Protein AF-A0A4P5VFP7-F1 (afdb_monomer_lite)

Radius of gyration: 15.44 Å; chains: 1; bounding box: 36×26×41 Å

pLDDT: mean 86.51, std 10.67, range [44.66, 95.19]

Sequence (108 aa):
MYLAMTQQDYQEVINEAPRIVAKRLGLSADQDKAHLLDEISSKDQLAAGLLTKFIDTYTEWWETSCAATQGDANSEEIANTIQLLIDKRGQMRTALLSYLNSQYPTRI

Foldseek 3Di:
DLLADDPVNLVCCLLVLLLVLCVLLVHDSPDGPVVSLVVSCVSPVVLSVLSVQLNVLSVVLNVLSVVCVVPDDDNVVSVVVSVVSVVSNVVSVVVSVVVSCVPRPPDD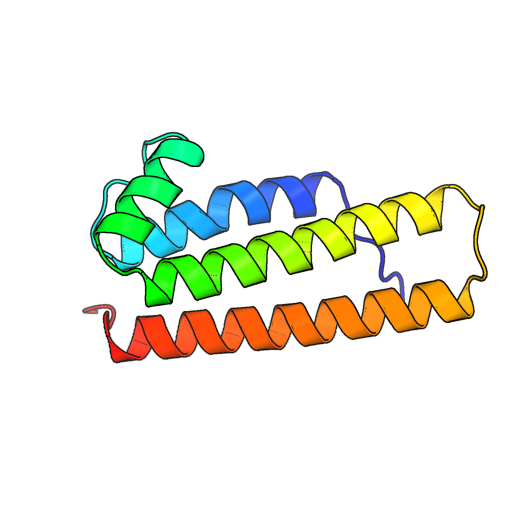

Structure (mmCIF, N/CA/C/O backbone):
data_AF-A0A4P5VFP7-F1
#
_entry.id   AF-A0A4P5VFP7-F1
#
loop_
_atom_site.group_PDB
_atom_site.id
_atom_site.type_symbol
_atom_site.label_atom_id
_atom_site.label_alt_id
_atom_site.label_comp_id
_atom_site.label_asym_id
_atom_site.label_entity_id
_atom_site.label_seq_id
_atom_site.pdbx_PDB_ins_code
_atom_site.Cartn_x
_atom_site.Cartn_y
_atom_site.Cartn_z
_atom_site.occupancy
_atom_site.B_iso_or_equiv
_atom_site.auth_seq_id
_atom_site.auth_comp_id
_atom_site.auth_asym_id
_atom_site.auth_atom_id
_atom_site.pdbx_PDB_model_num
ATOM 1 N N . MET A 1 1 ? 7.200 -14.259 -18.724 1.00 46.19 1 MET A N 1
ATOM 2 C CA . MET A 1 1 ? 6.384 -13.748 -17.603 1.00 46.19 1 MET A CA 1
ATOM 3 C C . MET A 1 1 ? 6.316 -12.240 -17.770 1.00 46.19 1 MET A C 1
ATOM 5 O O . MET A 1 1 ? 7.369 -11.625 -17.823 1.00 46.19 1 MET A O 1
ATOM 9 N N . TYR A 1 2 ? 5.133 -11.665 -17.995 1.00 53.56 2 TYR A N 1
ATOM 10 C CA . TYR A 1 2 ? 4.980 -10.210 -18.106 1.00 53.56 2 TYR A CA 1
ATOM 11 C C . TYR A 1 2 ? 4.876 -9.656 -16.683 1.00 53.56 2 TYR A C 1
ATOM 13 O O . TYR A 1 2 ? 3.931 -9.983 -15.972 1.00 53.56 2 TYR A O 1
ATOM 21 N N . LEU A 1 3 ? 5.903 -8.930 -16.240 1.00 64.75 3 LEU A N 1
ATOM 22 C CA . LEU A 1 3 ? 6.022 -8.416 -14.868 1.00 64.75 3 LEU A CA 1
ATOM 23 C C . LEU A 1 3 ? 5.498 -6.976 -14.722 1.00 64.75 3 LEU A C 1
ATOM 25 O O . LEU A 1 3 ? 5.547 -6.410 -13.630 1.00 64.75 3 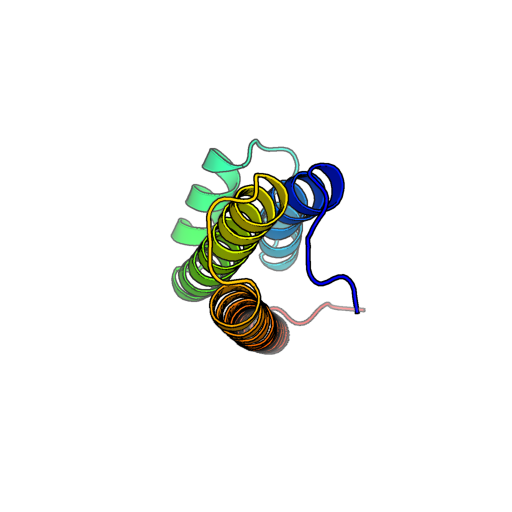LEU A O 1
ATOM 29 N N . ALA A 1 4 ? 5.032 -6.382 -15.822 1.00 68.62 4 ALA A N 1
ATOM 30 C CA . ALA A 1 4 ? 4.537 -5.019 -15.844 1.00 68.62 4 ALA A CA 1
ATOM 31 C C . ALA A 1 4 ? 3.071 -4.968 -15.401 1.00 68.62 4 ALA A C 1
ATOM 33 O O . ALA A 1 4 ? 2.227 -5.752 -15.840 1.00 68.62 4 ALA A O 1
ATOM 34 N N . MET A 1 5 ? 2.808 -4.033 -14.498 1.00 82.06 5 MET A N 1
ATOM 35 C CA . MET A 1 5 ? 1.483 -3.717 -13.986 1.00 82.06 5 MET A CA 1
ATOM 36 C C . MET A 1 5 ? 0.705 -2.860 -14.993 1.00 82.06 5 MET A C 1
ATOM 38 O O . MET A 1 5 ? 1.314 -2.121 -15.764 1.00 82.06 5 MET A O 1
ATOM 42 N N . THR A 1 6 ? -0.629 -2.928 -14.989 1.00 85.50 6 THR A N 1
ATOM 43 C CA . THR A 1 6 ? -1.464 -1.989 -15.756 1.00 85.50 6 THR A CA 1
ATOM 44 C C . THR A 1 6 ? -1.832 -0.758 -14.924 1.00 85.50 6 THR A C 1
ATOM 46 O O . THR A 1 6 ? -1.850 -0.796 -13.694 1.00 85.50 6 THR A O 1
ATOM 49 N N . GLN A 1 7 ? -2.186 0.350 -15.583 1.00 87.69 7 GLN A N 1
ATOM 50 C CA . GLN A 1 7 ? -2.650 1.556 -14.883 1.00 87.69 7 GLN A CA 1
ATOM 51 C C . GLN A 1 7 ? -3.894 1.279 -14.026 1.00 87.69 7 GLN A C 1
ATOM 53 O O . GLN A 1 7 ? -4.054 1.868 -12.958 1.00 87.69 7 GLN A O 1
ATOM 58 N N . GLN A 1 8 ? -4.766 0.380 -14.486 1.00 88.62 8 GLN A N 1
ATOM 59 C CA . GLN A 1 8 ? -5.959 -0.019 -13.749 1.00 88.62 8 GLN A CA 1
ATOM 60 C C . GLN A 1 8 ? -5.588 -0.753 -12.454 1.00 88.62 8 GLN A C 1
ATOM 62 O O . GLN A 1 8 ? -6.057 -0.352 -11.392 1.00 88.62 8 GLN A O 1
ATOM 67 N N . ASP A 1 9 ? -4.689 -1.742 -12.523 1.00 87.38 9 ASP A N 1
ATOM 68 C CA . ASP A 1 9 ? -4.200 -2.472 -11.341 1.00 87.38 9 ASP A CA 1
ATOM 69 C C . ASP A 1 9 ? -3.535 -1.532 -10.326 1.00 87.38 9 ASP A C 1
ATOM 71 O O . ASP A 1 9 ? -3.659 -1.712 -9.111 1.00 87.38 9 ASP A O 1
ATOM 75 N N . TYR A 1 10 ? -2.821 -0.516 -10.826 1.00 91.25 10 TYR A N 1
ATOM 76 C CA . TYR A 1 10 ? -2.220 0.513 -9.987 1.00 91.25 10 TYR A CA 1
ATOM 77 C C . TYR A 1 10 ? -3.280 1.299 -9.211 1.00 91.25 10 TYR A C 1
ATOM 79 O O . TYR A 1 10 ? -3.239 1.381 -7.981 1.00 91.25 10 TYR A O 1
ATOM 87 N N . GLN A 1 11 ? -4.248 1.857 -9.937 1.00 91.44 11 GLN A N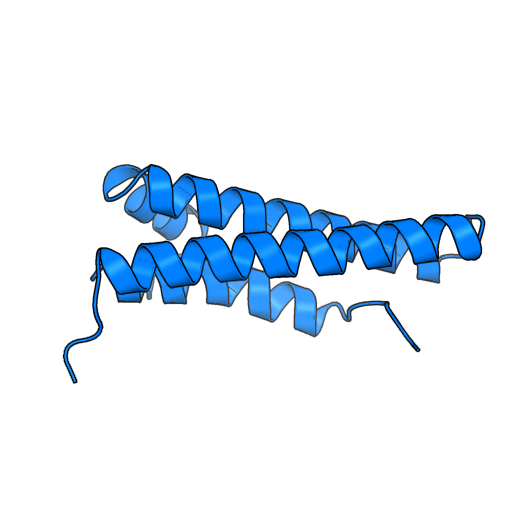 1
ATOM 88 C CA . GLN A 1 11 ? -5.291 2.702 -9.362 1.00 91.44 11 GLN A CA 1
ATOM 89 C C . GLN A 1 11 ? -6.200 1.935 -8.403 1.00 91.44 11 GLN A C 1
ATOM 91 O O . GLN A 1 11 ? -6.577 2.475 -7.365 1.00 91.44 11 GLN A O 1
ATOM 96 N N . GLU A 1 12 ? -6.534 0.685 -8.715 1.00 91.56 12 GLU A N 1
ATOM 97 C CA . GLU A 1 12 ? -7.369 -0.143 -7.850 1.00 91.56 12 GLU A CA 1
ATOM 98 C C . GLU A 1 12 ? -6.705 -0.336 -6.483 1.00 91.56 12 GLU A C 1
ATOM 100 O O . GLU A 1 12 ? -7.269 0.045 -5.459 1.00 91.56 12 GLU A O 1
ATOM 105 N N . VAL A 1 13 ? -5.456 -0.808 -6.453 1.00 91.12 13 VAL A N 1
ATOM 106 C CA . VAL A 1 13 ? -4.760 -1.100 -5.192 1.00 91.12 13 VAL A CA 1
ATOM 107 C C . VAL A 1 13 ? -4.472 0.158 -4.373 1.00 91.12 13 VAL A C 1
ATOM 109 O O . VAL A 1 13 ? -4.632 0.136 -3.151 1.00 91.12 13 VAL A O 1
ATOM 112 N N . ILE A 1 14 ? -4.082 1.265 -5.010 1.00 92.62 14 ILE A N 1
ATOM 113 C CA . ILE A 1 14 ? -3.771 2.518 -4.302 1.00 92.62 14 ILE A CA 1
ATOM 114 C C . ILE A 1 14 ? -5.008 3.131 -3.634 1.00 92.62 14 ILE A C 1
ATOM 116 O O . ILE A 1 14 ? -4.878 3.775 -2.589 1.00 92.62 14 ILE A O 1
ATOM 120 N N . ASN A 1 15 ? -6.195 2.926 -4.207 1.00 90.62 15 ASN A N 1
ATOM 121 C CA . ASN A 1 15 ? -7.449 3.435 -3.655 1.00 90.62 15 ASN A CA 1
ATOM 122 C C . ASN A 1 15 ? -8.101 2.448 -2.672 1.00 90.62 15 ASN A C 1
ATOM 124 O O . ASN A 1 15 ? -8.665 2.867 -1.661 1.00 90.62 15 ASN A O 1
ATOM 128 N N . GLU A 1 16 ? -8.005 1.143 -2.929 1.00 92.06 16 GLU A N 1
ATOM 129 C CA . GLU A 1 16 ? -8.601 0.099 -2.089 1.00 92.06 16 GLU A CA 1
ATOM 130 C C . GLU A 1 16 ? -7.815 -0.144 -0.797 1.00 92.06 16 GLU A C 1
ATOM 132 O O . GLU A 1 16 ? -8.419 -0.316 0.263 1.00 92.06 16 GLU A O 1
ATOM 137 N N . ALA A 1 17 ? -6.476 -0.143 -0.839 1.00 92.88 17 ALA A N 1
ATOM 138 C CA . ALA A 1 17 ? -5.668 -0.517 0.323 1.00 92.88 17 ALA A CA 1
ATOM 139 C C . ALA A 1 17 ? -5.937 0.366 1.562 1.00 92.88 17 ALA A C 1
ATOM 141 O O . ALA A 1 17 ? -6.214 -0.202 2.624 1.00 92.88 17 ALA A O 1
ATOM 142 N N . PRO A 1 18 ? -5.968 1.713 1.470 1.00 94.19 18 PRO A N 1
ATOM 143 C CA . PRO A 1 18 ? -6.342 2.560 2.603 1.00 94.19 18 PRO A CA 1
ATOM 144 C C . PRO A 1 18 ? -7.756 2.281 3.111 1.00 94.19 18 PRO A C 1
ATOM 146 O O . PRO A 1 18 ? -7.969 2.218 4.316 1.00 94.19 18 PRO A O 1
ATOM 149 N N . ARG A 1 19 ? -8.721 2.034 2.216 1.00 93.94 19 ARG A N 1
ATOM 150 C CA . ARG A 1 19 ? -10.113 1.734 2.592 1.00 93.94 19 ARG A CA 1
ATOM 151 C C . ARG A 1 19 ? -10.226 0.425 3.363 1.00 93.94 19 ARG A C 1
ATOM 153 O O . ARG A 1 19 ? -10.948 0.357 4.354 1.00 93.94 19 ARG A O 1
ATOM 160 N N . ILE A 1 20 ? -9.513 -0.613 2.930 1.00 92.19 20 ILE A N 1
ATOM 161 C CA . ILE A 1 20 ? -9.488 -1.912 3.613 1.00 92.19 20 ILE A CA 1
ATOM 162 C C . ILE A 1 20 ? -8.890 -1.759 5.012 1.00 92.19 20 ILE A C 1
ATOM 164 O O . ILE A 1 20 ? -9.462 -2.269 5.977 1.00 92.19 20 ILE A O 1
ATOM 168 N N . VAL A 1 21 ? -7.770 -1.039 5.134 1.00 93.06 21 VAL A N 1
ATOM 169 C CA . VAL A 1 21 ? -7.133 -0.773 6.430 1.00 93.06 21 VAL A CA 1
ATOM 170 C C . VAL A 1 21 ? -8.065 0.049 7.323 1.00 93.06 21 VAL A C 1
ATOM 172 O O . VAL A 1 21 ? -8.339 -0.375 8.441 1.00 93.06 21 VAL A O 1
ATOM 175 N N . ALA A 1 22 ? -8.652 1.137 6.822 1.00 93.06 22 ALA A N 1
ATOM 176 C CA . ALA A 1 22 ? -9.616 1.955 7.558 1.00 93.06 22 ALA A CA 1
ATOM 177 C C . ALA A 1 22 ? -10.793 1.124 8.095 1.00 93.06 22 ALA A C 1
ATOM 179 O O . ALA A 1 22 ? -11.067 1.153 9.296 1.00 93.06 22 ALA A O 1
ATOM 180 N N . LYS A 1 23 ? -11.422 0.289 7.252 1.00 91.75 23 LYS A N 1
ATOM 181 C CA . LYS A 1 23 ? -12.489 -0.634 7.687 1.00 91.75 23 LYS A CA 1
ATOM 182 C C . LYS A 1 23 ? -12.013 -1.576 8.786 1.00 91.75 23 LYS A C 1
ATOM 184 O O . LYS A 1 23 ? -12.742 -1.812 9.745 1.00 91.75 23 LYS A O 1
ATOM 189 N N . ARG A 1 24 ? -10.793 -2.108 8.665 1.00 89.88 24 ARG A N 1
ATOM 190 C CA . ARG A 1 24 ? -10.199 -3.008 9.665 1.00 89.88 24 ARG A CA 1
ATOM 191 C C . ARG A 1 24 ? -10.016 -2.325 11.015 1.00 89.88 24 ARG A C 1
ATOM 193 O O . ARG A 1 24 ? -10.252 -2.936 12.049 1.00 89.88 24 ARG A O 1
ATOM 200 N N . LEU A 1 25 ? -9.632 -1.056 10.984 1.00 91.06 25 LEU A N 1
ATOM 201 C CA . LEU A 1 25 ? -9.502 -0.219 12.164 1.00 91.06 25 LEU A CA 1
ATOM 202 C C . LEU A 1 25 ? -10.877 0.233 12.692 1.00 91.06 25 LEU A C 1
ATOM 204 O O . LEU A 1 25 ? -10.943 0.819 13.765 1.00 91.06 25 LEU A O 1
ATOM 208 N N . GLY A 1 26 ? -11.988 -0.026 11.999 1.00 90.56 26 GLY A N 1
ATOM 209 C CA . GLY A 1 26 ? -13.315 0.467 12.380 1.00 90.56 26 GLY A CA 1
ATOM 210 C C . GLY A 1 26 ? -13.487 1.970 12.141 1.00 90.56 26 GLY A C 1
ATOM 211 O O . GLY A 1 26 ? -14.170 2.639 12.912 1.00 90.56 26 GLY A O 1
ATOM 212 N N . LEU A 1 27 ? -12.806 2.505 11.128 1.00 91.06 27 LEU A N 1
ATOM 213 C CA . LEU A 1 27 ? -12.971 3.863 10.613 1.00 91.06 27 LEU A CA 1
ATOM 214 C C . LEU A 1 27 ? -13.960 3.867 9.439 1.00 91.06 27 LEU A C 1
ATOM 216 O O . LEU A 1 27 ? -14.226 2.824 8.829 1.00 91.06 27 LEU A O 1
ATOM 220 N N . SER A 1 28 ? -14.496 5.044 9.113 1.00 91.00 28 SER A N 1
ATOM 221 C CA . SER A 1 28 ? -15.301 5.214 7.901 1.00 91.00 28 SER A CA 1
ATOM 222 C C . SER A 1 28 ? -14.408 5.083 6.669 1.00 91.00 28 SER A C 1
ATOM 224 O O . SER A 1 28 ? -13.319 5.639 6.636 1.00 91.00 28 SER A O 1
ATOM 226 N N . ALA A 1 29 ? -14.859 4.354 5.647 1.00 87.50 29 ALA A N 1
ATOM 227 C CA . ALA A 1 29 ? -14.114 4.185 4.395 1.00 87.50 29 ALA A CA 1
ATOM 228 C C . ALA A 1 29 ? -14.614 5.087 3.256 1.00 87.50 29 ALA A C 1
ATOM 230 O O . ALA A 1 29 ? -14.055 5.049 2.159 1.00 87.50 29 ALA A O 1
ATOM 231 N N . ASP A 1 30 ? -15.648 5.892 3.516 1.00 85.06 30 ASP A N 1
ATOM 232 C CA . ASP A 1 30 ? -16.314 6.763 2.536 1.00 85.06 30 ASP A CA 1
ATOM 233 C C . ASP A 1 30 ? -15.678 8.164 2.466 1.00 85.06 30 ASP A C 1
ATOM 235 O O . ASP A 1 30 ? -16.332 9.153 2.142 1.00 85.06 30 ASP A O 1
ATOM 239 N N . GLN A 1 31 ? -14.390 8.252 2.789 1.00 84.62 31 GLN A N 1
ATOM 240 C CA . GLN A 1 31 ? -13.588 9.470 2.720 1.00 84.62 31 GLN A CA 1
ATOM 241 C C . GLN A 1 31 ? -12.585 9.382 1.560 1.00 84.62 31 GLN A C 1
ATOM 243 O O . GLN A 1 31 ? -12.338 8.308 0.993 1.00 84.62 31 GLN A O 1
ATOM 248 N N . ASP A 1 32 ? -11.998 10.516 1.180 1.00 89.12 32 ASP A N 1
ATOM 249 C CA . ASP A 1 32 ? -10.876 10.519 0.248 1.00 89.12 32 ASP A CA 1
ATOM 250 C C . ASP A 1 32 ? -9.614 9.914 0.881 1.00 89.12 32 ASP A C 1
ATOM 252 O O . ASP A 1 32 ? -9.461 9.819 2.099 1.00 89.12 32 ASP A O 1
ATOM 256 N N . LYS A 1 33 ? -8.685 9.495 0.020 1.00 88.00 33 LYS A N 1
ATOM 257 C CA . LYS A 1 33 ? -7.456 8.807 0.424 1.00 88.00 33 LYS A CA 1
ATOM 258 C C . LYS A 1 33 ? -6.628 9.603 1.438 1.00 88.00 33 LYS A C 1
ATOM 260 O O . LYS A 1 33 ? -6.043 8.979 2.317 1.00 88.00 33 LYS A O 1
ATOM 265 N N . ALA A 1 34 ? -6.534 10.928 1.306 1.00 89.25 34 ALA A N 1
ATOM 266 C CA . ALA A 1 34 ? -5.693 11.728 2.196 1.00 89.25 34 ALA A CA 1
ATOM 267 C C . ALA A 1 34 ? -6.258 11.709 3.621 1.00 89.25 34 ALA A C 1
ATOM 269 O O . ALA A 1 34 ? -5.541 11.345 4.550 1.00 89.25 34 ALA A O 1
ATOM 270 N N . HIS A 1 35 ? -7.564 11.951 3.763 1.00 92.06 35 HIS A N 1
ATOM 271 C CA . HIS A 1 35 ? -8.239 11.858 5.059 1.00 92.06 35 HIS A CA 1
ATOM 272 C C . HIS A 1 35 ? -8.156 10.452 5.665 1.00 92.06 35 HIS A C 1
ATOM 274 O O . HIS A 1 35 ? -7.859 10.321 6.851 1.00 92.06 35 HIS A O 1
ATOM 280 N N . LEU A 1 36 ? -8.321 9.393 4.861 1.00 92.94 36 LEU A N 1
ATOM 281 C CA . LEU A 1 36 ? -8.172 8.018 5.355 1.00 92.94 36 LEU A CA 1
ATOM 282 C C . LEU A 1 36 ? -6.773 7.756 5.920 1.00 92.94 36 LEU A C 1
ATOM 284 O O . LEU A 1 36 ? -6.643 7.114 6.959 1.00 92.94 36 LEU A O 1
ATOM 288 N N . LEU A 1 37 ? -5.720 8.227 5.248 1.00 92.69 37 LEU A N 1
ATOM 289 C CA . LEU A 1 37 ? -4.349 8.044 5.725 1.00 92.69 37 LEU A CA 1
ATOM 290 C C . LEU A 1 37 ? -4.101 8.797 7.039 1.00 92.69 37 LEU A C 1
ATOM 292 O O . LEU A 1 37 ? -3.468 8.238 7.937 1.00 92.69 37 LEU A O 1
ATOM 296 N N . ASP A 1 38 ? -4.645 10.005 7.181 1.00 93.94 38 ASP A N 1
ATOM 297 C CA . ASP A 1 38 ? -4.547 10.791 8.413 1.00 93.94 38 ASP A CA 1
ATOM 298 C C . ASP A 1 38 ? -5.307 10.142 9.581 1.00 93.94 38 ASP A C 1
ATOM 300 O O . ASP A 1 38 ? -4.775 10.048 10.694 1.00 93.94 38 ASP A O 1
ATOM 304 N N . GLU A 1 39 ? -6.521 9.630 9.346 1.00 94.38 39 GLU A N 1
ATOM 305 C CA . GLU A 1 39 ? -7.288 8.903 10.366 1.00 94.38 39 GLU A CA 1
ATOM 306 C C . GLU A 1 39 ? -6.613 7.582 10.763 1.00 94.38 39 GLU A C 1
ATOM 308 O O . GLU A 1 39 ? -6.523 7.270 11.955 1.00 94.38 39 GLU A O 1
ATOM 313 N N . ILE A 1 40 ? -6.090 6.816 9.795 1.00 94.44 40 ILE A N 1
ATOM 314 C CA . ILE A 1 40 ? -5.336 5.581 10.065 1.00 94.44 40 ILE A CA 1
ATOM 315 C C . ILE A 1 40 ? -4.089 5.908 10.892 1.00 94.44 40 ILE A C 1
ATOM 317 O O . ILE A 1 40 ? -3.841 5.236 11.887 1.00 94.44 40 ILE A O 1
ATOM 321 N N . SER A 1 41 ? -3.341 6.956 10.535 1.00 95.19 41 SER A N 1
ATOM 322 C CA . SER A 1 41 ? -2.143 7.402 11.264 1.00 95.19 41 SER A CA 1
ATOM 323 C C . SER A 1 41 ? -2.453 7.850 12.689 1.00 95.19 41 SER A C 1
ATOM 325 O O . SER A 1 41 ? -1.732 7.503 13.626 1.00 95.19 4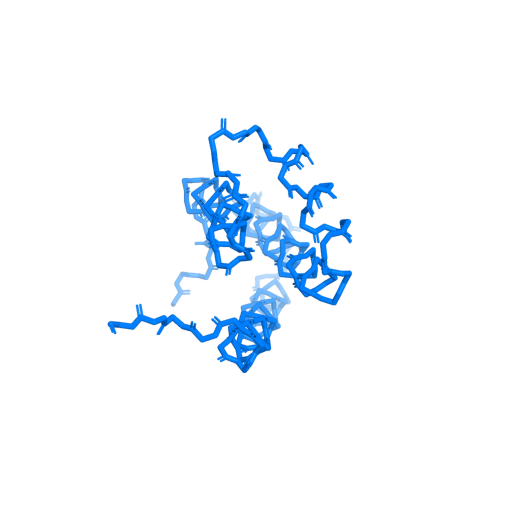1 SER A O 1
ATOM 327 N N . SER A 1 42 ? -3.565 8.563 12.871 1.00 94.62 42 SER A N 1
ATOM 328 C CA . SER A 1 42 ? -4.015 9.025 14.186 1.00 94.62 42 SER A CA 1
ATOM 329 C C . SER A 1 42 ? -4.451 7.871 15.085 1.00 94.62 42 SER A C 1
ATOM 331 O O . SER A 1 42 ? -4.266 7.922 16.300 1.00 94.62 42 SER A O 1
ATOM 333 N N . LYS A 1 43 ? -5.041 6.830 14.494 1.00 93.44 43 LYS A N 1
ATOM 334 C CA . LYS A 1 43 ? -5.545 5.670 15.225 1.00 93.44 43 LYS A CA 1
ATOM 335 C C . LYS A 1 43 ? -4.470 4.632 15.517 1.00 93.44 43 LYS A C 1
ATOM 337 O O . LYS A 1 43 ? -4.450 4.071 16.608 1.00 93.44 43 LYS A O 1
ATOM 342 N N . ASP A 1 44 ? -3.611 4.363 14.543 1.00 94.25 44 ASP A N 1
ATOM 343 C CA . ASP A 1 44 ? -2.577 3.343 14.622 1.00 94.25 44 ASP A CA 1
ATOM 344 C C . ASP A 1 44 ? -1.397 3.692 13.705 1.00 94.25 44 ASP A C 1
ATOM 346 O O . ASP A 1 44 ? -1.370 3.390 12.507 1.00 94.25 44 ASP A O 1
ATOM 350 N N . GLN A 1 45 ? -0.379 4.311 14.303 1.00 94.00 45 GLN A N 1
ATOM 351 C CA . GLN A 1 45 ? 0.838 4.716 13.600 1.00 94.00 45 GLN A CA 1
ATOM 352 C C . GLN A 1 45 ? 1.592 3.536 12.973 1.00 94.00 45 GLN A C 1
ATOM 354 O O . GLN A 1 45 ? 2.258 3.711 11.950 1.00 94.00 45 GLN A O 1
ATOM 359 N N . LEU A 1 46 ? 1.509 2.333 13.554 1.00 92.81 46 LEU A N 1
ATOM 360 C CA . LEU A 1 46 ? 2.208 1.165 13.023 1.00 92.81 46 LEU A CA 1
ATOM 361 C C . LEU A 1 46 ? 1.472 0.600 11.803 1.00 92.81 46 LEU A C 1
ATOM 363 O O . LEU A 1 46 ? 2.115 0.322 10.787 1.00 92.81 46 LEU A O 1
ATOM 367 N N . ALA A 1 47 ? 0.140 0.499 11.860 1.00 92.06 47 ALA A N 1
ATOM 368 C CA . ALA A 1 47 ? -0.675 0.166 10.692 1.00 92.06 47 ALA A CA 1
ATOM 369 C C . ALA A 1 47 ? -0.457 1.178 9.559 1.00 92.06 47 ALA A C 1
ATOM 371 O O . ALA A 1 47 ? -0.248 0.774 8.413 1.00 92.06 47 ALA A O 1
ATOM 372 N N . ALA A 1 48 ? -0.440 2.476 9.881 1.00 93.38 48 ALA A N 1
ATOM 373 C CA . ALA A 1 48 ? -0.170 3.539 8.918 1.00 93.38 48 ALA A CA 1
ATOM 374 C C . ALA A 1 48 ? 1.220 3.401 8.292 1.00 93.38 48 ALA A C 1
ATOM 376 O O . ALA A 1 48 ? 1.348 3.410 7.072 1.00 93.38 48 ALA A O 1
ATOM 377 N N . GLY A 1 49 ? 2.261 3.187 9.102 1.00 93.31 49 GLY A N 1
ATOM 378 C CA . GLY A 1 49 ? 3.626 3.017 8.605 1.00 93.31 49 GLY A CA 1
ATOM 379 C C . GLY A 1 49 ? 3.789 1.806 7.680 1.00 93.31 49 GLY A C 1
ATOM 380 O O . GLY A 1 49 ? 4.495 1.887 6.674 1.00 93.31 49 GLY A O 1
ATOM 381 N N . LEU A 1 50 ? 3.124 0.687 7.984 1.00 93.31 50 LEU A N 1
ATOM 382 C CA . LEU A 1 50 ? 3.118 -0.501 7.123 1.00 93.31 50 LEU A CA 1
ATOM 383 C C . LEU A 1 50 ? 2.335 -0.266 5.822 1.00 93.31 50 LEU A C 1
ATOM 385 O O . LEU A 1 50 ? 2.791 -0.682 4.755 1.00 93.31 50 LEU A O 1
ATOM 389 N N . LEU A 1 51 ? 1.192 0.421 5.897 1.00 94.38 51 LEU A N 1
ATOM 390 C CA . LEU A 1 51 ? 0.390 0.794 4.732 1.00 94.38 51 LEU A CA 1
ATOM 391 C C . LEU A 1 51 ? 1.149 1.747 3.801 1.00 94.38 51 LEU A C 1
ATOM 393 O O . LEU A 1 51 ? 1.181 1.507 2.597 1.00 94.38 51 LEU A O 1
ATOM 397 N N . THR A 1 52 ? 1.799 2.779 4.340 1.00 93.75 52 THR A N 1
ATOM 398 C CA . THR A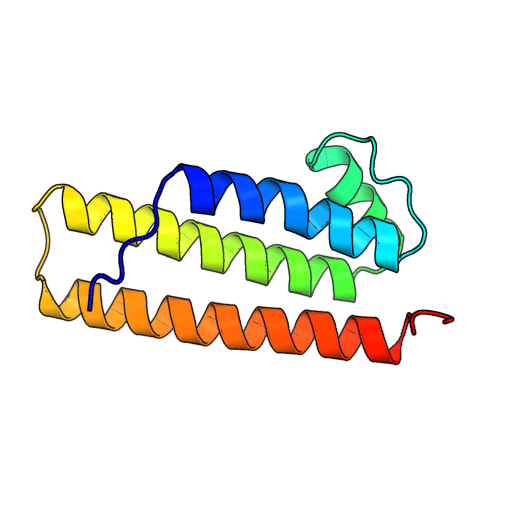 1 52 ? 2.605 3.724 3.555 1.00 93.75 52 THR A CA 1
ATOM 399 C C . THR A 1 52 ? 3.743 3.002 2.842 1.00 93.75 52 THR A C 1
ATOM 401 O O . THR A 1 52 ? 3.845 3.096 1.626 1.00 93.75 52 THR A O 1
ATOM 404 N N . LYS A 1 53 ? 4.510 2.153 3.541 1.00 93.38 53 LYS A N 1
ATOM 405 C CA . LYS A 1 53 ? 5.570 1.345 2.905 1.00 93.38 53 LYS A CA 1
ATOM 406 C C . LYS A 1 53 ? 5.045 0.438 1.793 1.00 93.38 53 LYS A C 1
ATOM 408 O O . LYS A 1 53 ? 5.718 0.251 0.779 1.00 93.38 53 LYS A O 1
ATOM 413 N N . PHE A 1 54 ? 3.864 -0.150 1.984 1.00 93.75 54 PHE A N 1
ATOM 414 C CA . PHE A 1 54 ? 3.209 -0.943 0.949 1.00 93.75 54 PHE A CA 1
ATOM 415 C C . PHE A 1 54 ? 2.858 -0.085 -0.277 1.00 93.75 54 PHE A C 1
ATOM 417 O O . PHE A 1 54 ? 3.193 -0.480 -1.392 1.00 93.75 54 PHE A O 1
ATOM 424 N N . ILE A 1 55 ? 2.240 1.083 -0.074 1.00 93.88 55 ILE A N 1
ATOM 425 C CA . ILE A 1 55 ? 1.865 2.036 -1.132 1.00 93.88 55 ILE A CA 1
ATOM 426 C C . ILE A 1 55 ? 3.093 2.539 -1.897 1.00 93.88 55 ILE A C 1
ATOM 428 O O . ILE A 1 55 ? 3.070 2.563 -3.129 1.00 93.88 55 ILE A O 1
ATOM 432 N N . ASP A 1 56 ? 4.161 2.893 -1.186 1.00 94.06 56 ASP A N 1
ATOM 433 C CA . ASP A 1 56 ? 5.402 3.393 -1.776 1.00 94.06 56 ASP A CA 1
ATOM 434 C C . ASP A 1 56 ? 6.047 2.317 -2.654 1.00 94.06 56 ASP A C 1
ATOM 436 O O . ASP A 1 56 ? 6.311 2.550 -3.829 1.00 94.06 56 ASP A O 1
ATOM 440 N N . THR A 1 57 ? 6.182 1.091 -2.131 1.00 92.88 57 THR A N 1
ATOM 441 C CA . THR A 1 57 ? 6.740 -0.044 -2.893 1.00 92.88 57 THR A CA 1
ATOM 442 C C . THR A 1 57 ? 5.887 -0.372 -4.125 1.00 92.88 57 THR A C 1
ATOM 444 O O . THR A 1 57 ? 6.409 -0.721 -5.182 1.00 92.88 57 THR A O 1
ATOM 447 N N . TYR A 1 58 ? 4.558 -0.276 -4.006 1.00 91.94 58 TYR A N 1
ATOM 448 C CA . TYR A 1 58 ? 3.641 -0.517 -5.121 1.00 91.94 58 TYR A CA 1
ATOM 449 C C . TYR A 1 58 ? 3.739 0.571 -6.200 1.00 91.94 58 TYR A C 1
ATOM 451 O O . TYR A 1 58 ? 3.638 0.275 -7.390 1.00 91.94 58 TYR A O 1
ATOM 459 N N . THR A 1 59 ? 3.967 1.819 -5.788 1.00 92.88 59 THR A N 1
ATOM 460 C CA . THR A 1 59 ? 4.179 2.961 -6.689 1.00 92.88 59 THR A CA 1
ATOM 461 C C . THR A 1 59 ? 5.523 2.864 -7.397 1.00 92.88 59 THR A C 1
ATOM 463 O O . THR A 1 59 ? 5.572 3.007 -8.612 1.00 92.88 59 THR A O 1
ATOM 466 N N . GLU A 1 60 ? 6.587 2.489 -6.692 1.00 91.88 60 GLU A N 1
ATOM 467 C CA . GLU A 1 60 ? 7.895 2.242 -7.304 1.00 91.88 60 GLU A CA 1
ATOM 468 C C . GLU A 1 60 ? 7.818 1.110 -8.348 1.00 91.88 60 GLU A C 1
ATOM 470 O O . GLU A 1 60 ? 8.391 1.205 -9.437 1.00 91.88 60 GLU A O 1
ATOM 475 N N . TRP A 1 61 ? 7.034 0.058 -8.076 1.00 90.38 61 TRP A N 1
ATOM 476 C CA . TRP A 1 61 ? 6.770 -1.001 -9.056 1.00 90.38 61 TRP A CA 1
ATOM 477 C C . TRP A 1 61 ? 6.008 -0.492 -10.288 1.00 90.38 61 TRP A C 1
ATOM 479 O O . TRP A 1 61 ? 6.344 -0.879 -11.411 1.00 90.38 61 TRP A O 1
ATOM 489 N N . TRP A 1 62 ? 5.016 0.386 -10.109 1.00 91.12 62 TRP A N 1
ATOM 490 C CA . TRP A 1 62 ? 4.291 1.028 -11.213 1.00 91.12 62 TRP A CA 1
ATOM 491 C C . TRP A 1 62 ? 5.213 1.856 -12.103 1.00 91.12 62 TRP A C 1
ATOM 493 O O . TRP A 1 62 ? 5.218 1.683 -13.320 1.00 91.12 62 TRP A O 1
ATOM 503 N N . GLU A 1 63 ? 6.004 2.734 -11.494 1.00 89.50 63 GLU A N 1
ATOM 504 C CA . GLU A 1 63 ? 6.912 3.638 -12.197 1.00 89.50 63 GLU A CA 1
ATOM 505 C C . GLU A 1 63 ? 7.977 2.848 -12.959 1.00 89.50 63 GLU A C 1
ATOM 507 O O . GLU A 1 63 ? 8.205 3.094 -14.145 1.00 89.50 63 GLU A O 1
ATOM 512 N N . THR A 1 64 ? 8.540 1.815 -12.324 1.00 87.81 64 THR A N 1
ATOM 513 C CA . THR A 1 64 ? 9.499 0.903 -12.963 1.00 87.81 64 THR A 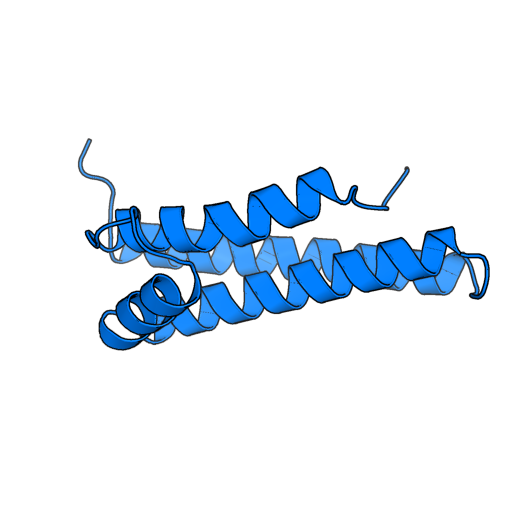CA 1
ATOM 514 C C . THR A 1 64 ? 8.852 0.131 -14.116 1.00 87.81 64 THR A C 1
ATOM 516 O O . THR A 1 64 ? 9.459 -0.028 -15.174 1.00 87.81 64 THR A O 1
ATOM 519 N N . SER A 1 65 ? 7.598 -0.311 -13.958 1.00 85.62 65 SER A N 1
ATOM 520 C CA . SER A 1 65 ? 6.841 -0.973 -15.031 1.00 85.62 65 SER A CA 1
ATOM 521 C C . SER A 1 65 ? 6.593 -0.030 -16.212 1.00 85.62 65 SER A C 1
ATOM 523 O O . SER A 1 65 ? 6.772 -0.433 -17.359 1.00 85.62 65 SER A O 1
ATOM 525 N N . CYS A 1 66 ? 6.241 1.233 -15.952 1.00 84.94 66 CYS A N 1
ATOM 526 C CA . CYS A 1 66 ? 6.083 2.255 -16.988 1.00 84.94 66 CYS A CA 1
ATOM 527 C C . CYS A 1 66 ? 7.394 2.493 -17.741 1.00 84.94 66 CYS A C 1
ATOM 529 O O . CYS A 1 66 ? 7.410 2.448 -18.972 1.00 84.94 66 CYS A O 1
ATOM 531 N N . ALA A 1 67 ? 8.498 2.685 -17.017 1.00 82.62 67 ALA A N 1
ATOM 532 C CA . ALA A 1 67 ? 9.817 2.890 -17.609 1.00 82.62 67 ALA A CA 1
ATOM 533 C C . ALA A 1 67 ? 10.240 1.698 -18.489 1.00 82.62 67 ALA A C 1
ATOM 535 O O . ALA A 1 67 ? 10.731 1.892 -19.601 1.00 82.62 67 ALA A O 1
ATOM 536 N N . ALA A 1 68 ? 9.952 0.465 -18.051 1.00 79.12 68 ALA A N 1
ATOM 537 C CA . ALA A 1 68 ? 10.213 -0.753 -18.820 1.00 79.12 68 ALA A CA 1
ATOM 538 C C . ALA A 1 68 ? 9.498 -0.766 -20.182 1.00 79.12 68 ALA A C 1
ATOM 540 O O . ALA A 1 68 ? 10.043 -1.252 -21.171 1.00 79.12 68 ALA A O 1
ATOM 541 N N . THR A 1 69 ? 8.274 -0.231 -20.244 1.00 76.00 69 THR A N 1
ATOM 542 C CA . THR A 1 69 ? 7.477 -0.186 -21.482 1.00 76.00 69 THR A CA 1
ATOM 543 C C . THR A 1 69 ? 7.915 0.899 -22.467 1.00 76.00 69 THR A C 1
ATOM 545 O O . THR A 1 69 ? 7.594 0.796 -23.648 1.00 76.00 69 THR A O 1
ATOM 548 N N . GLN A 1 70 ? 8.659 1.914 -22.012 1.00 73.38 70 GLN A N 1
ATOM 549 C CA . GLN A 1 70 ? 9.105 3.045 -22.837 1.00 73.38 70 GLN A CA 1
ATOM 550 C C . GLN A 1 70 ? 10.461 2.807 -23.533 1.00 73.38 70 GLN A C 1
ATOM 552 O O . GLN A 1 70 ? 10.858 3.611 -24.370 1.00 73.38 70 GLN A O 1
ATOM 557 N N . GLY A 1 71 ? 11.124 1.672 -23.271 1.00 61.34 71 GLY A N 1
ATOM 558 C CA . GLY A 1 71 ? 12.230 1.160 -24.093 1.00 61.34 71 GLY A CA 1
ATOM 559 C C . GLY A 1 71 ? 13.635 1.678 -23.762 1.00 61.34 71 GLY A C 1
ATOM 560 O O . GLY A 1 71 ? 14.551 1.411 -24.533 1.00 61.34 71 GLY A O 1
ATOM 561 N N . ASP A 1 72 ? 13.822 2.375 -22.639 1.00 56.62 72 ASP A N 1
ATOM 562 C CA . ASP A 1 72 ? 15.048 3.148 -22.369 1.00 56.62 72 ASP A CA 1
ATOM 563 C C . ASP A 1 72 ? 16.061 2.466 -21.421 1.00 56.62 72 ASP A C 1
ATOM 565 O O . ASP A 1 72 ? 17.060 3.065 -21.031 1.00 56.62 72 ASP A O 1
ATOM 569 N N . ALA A 1 73 ? 15.839 1.210 -21.013 1.00 56.94 73 ALA A N 1
ATOM 570 C CA . ALA A 1 73 ? 16.707 0.569 -20.022 1.00 56.94 73 ALA A CA 1
ATOM 571 C C . ALA A 1 73 ? 16.975 -0.927 -20.271 1.00 56.94 73 ALA A C 1
ATOM 573 O O . ALA A 1 73 ? 16.197 -1.644 -20.905 1.00 56.94 73 ALA A O 1
ATOM 574 N N . ASN A 1 74 ? 18.121 -1.390 -19.756 1.00 63.50 74 ASN A N 1
ATOM 575 C CA . ASN A 1 74 ? 18.564 -2.783 -19.789 1.00 63.50 74 ASN A CA 1
ATOM 576 C C . ASN A 1 74 ? 17.463 -3.716 -19.264 1.00 63.50 74 ASN A C 1
ATOM 578 O O . ASN A 1 74 ? 17.162 -3.736 -18.071 1.00 63.50 74 ASN A O 1
ATOM 582 N N . SER A 1 75 ? 16.891 -4.520 -20.163 1.00 71.25 75 SER A N 1
ATOM 583 C CA . SER A 1 75 ? 15.743 -5.392 -19.868 1.00 71.25 75 SER A CA 1
ATOM 584 C C . SER A 1 75 ? 15.954 -6.347 -18.682 1.00 71.25 75 SER A C 1
ATOM 586 O O . SER A 1 75 ? 15.000 -6.638 -17.965 1.00 71.25 75 SER A O 1
ATOM 588 N N . GLU A 1 76 ? 17.188 -6.792 -18.429 1.00 79.12 76 GLU A N 1
ATOM 589 C CA . GLU A 1 76 ? 17.524 -7.705 -17.328 1.00 79.12 76 GLU A CA 1
ATOM 590 C C . GLU A 1 76 ? 17.609 -6.998 -15.964 1.00 79.12 76 GLU A C 1
ATOM 592 O O . GLU A 1 76 ? 17.072 -7.488 -14.971 1.00 79.12 76 GLU A O 1
ATOM 597 N N . GLU A 1 77 ? 18.218 -5.812 -15.907 1.00 81.12 77 GLU A N 1
ATOM 598 C CA . GLU A 1 77 ? 18.322 -5.015 -14.678 1.00 81.12 77 GLU A CA 1
ATOM 599 C C . GLU A 1 77 ? 16.945 -4.520 -14.216 1.00 81.12 77 GLU A C 1
ATOM 601 O O . GLU A 1 77 ? 16.605 -4.608 -13.031 1.00 81.12 77 GLU A O 1
ATOM 606 N N . ILE A 1 78 ? 16.105 -4.094 -15.165 1.00 80.38 78 ILE A N 1
ATOM 607 C CA . ILE A 1 78 ? 14.714 -3.736 -14.882 1.00 80.38 78 ILE A CA 1
ATOM 608 C C . ILE A 1 78 ? 13.928 -4.958 -14.406 1.00 80.38 78 ILE A C 1
ATOM 610 O O . ILE A 1 78 ? 13.187 -4.858 -13.431 1.00 80.38 78 ILE A O 1
ATOM 614 N N . ALA A 1 79 ? 14.081 -6.116 -15.056 1.00 81.06 79 ALA A N 1
ATOM 615 C CA . ALA A 1 79 ? 13.373 -7.329 -14.652 1.00 81.06 79 ALA A CA 1
ATOM 616 C C . ALA A 1 79 ? 13.740 -7.754 -13.219 1.00 81.06 79 ALA A C 1
ATOM 618 O O . ALA A 1 79 ? 12.846 -8.061 -12.429 1.00 81.06 79 ALA A O 1
ATOM 619 N N . ASN A 1 80 ? 15.026 -7.698 -12.858 1.00 86.88 80 ASN A N 1
ATOM 620 C CA . ASN A 1 80 ? 15.492 -7.969 -11.495 1.00 86.88 80 ASN A CA 1
ATOM 621 C C . ASN A 1 80 ? 14.935 -6.956 -10.485 1.00 86.88 80 ASN A C 1
ATOM 623 O O . ASN A 1 80 ? 14.487 -7.341 -9.403 1.00 86.88 80 ASN A O 1
ATOM 627 N N . THR A 1 81 ? 14.910 -5.672 -10.847 1.00 87.12 81 THR A N 1
ATOM 628 C CA . THR A 1 81 ? 14.341 -4.609 -10.006 1.00 87.12 81 THR A CA 1
ATOM 629 C C . THR A 1 81 ? 12.847 -4.822 -9.782 1.00 87.12 81 THR A C 1
ATOM 631 O O . THR A 1 81 ? 12.382 -4.810 -8.643 1.00 87.12 81 THR A O 1
ATOM 634 N N . ILE A 1 82 ? 12.091 -5.106 -10.844 1.00 86.75 82 ILE A N 1
ATOM 635 C CA . ILE A 1 82 ? 10.663 -5.409 -10.750 1.00 86.75 82 ILE A CA 1
ATOM 636 C C . ILE A 1 82 ? 10.424 -6.637 -9.861 1.00 86.75 82 ILE A C 1
ATOM 638 O O . ILE A 1 82 ? 9.544 -6.601 -9.002 1.00 86.75 82 ILE A O 1
ATOM 642 N N . GLN A 1 83 ? 11.215 -7.702 -10.015 1.00 88.38 83 GLN A N 1
ATOM 643 C CA . GLN A 1 83 ? 11.090 -8.893 -9.175 1.00 88.38 83 GLN A CA 1
ATOM 644 C C . GLN A 1 83 ? 11.320 -8.565 -7.691 1.00 88.38 83 GLN A C 1
ATOM 646 O O . GLN A 1 83 ? 10.514 -8.950 -6.842 1.00 88.38 83 GLN A O 1
ATOM 651 N N . LEU A 1 84 ? 12.355 -7.779 -7.378 1.00 90.06 84 LEU A N 1
ATOM 652 C CA . LEU A 1 84 ? 12.629 -7.322 -6.015 1.00 90.06 84 LEU A CA 1
ATOM 653 C C . LEU A 1 84 ? 11.464 -6.503 -5.438 1.00 90.06 84 LEU A C 1
ATOM 655 O O . LEU A 1 84 ? 11.119 -6.657 -4.264 1.00 90.06 84 LEU A O 1
ATOM 659 N N . LEU A 1 85 ? 10.848 -5.635 -6.243 1.00 90.50 85 LEU A N 1
ATOM 660 C CA . LEU A 1 85 ? 9.702 -4.823 -5.826 1.00 90.50 85 LEU A CA 1
ATOM 661 C C . LEU A 1 85 ? 8.456 -5.677 -5.574 1.00 90.50 85 LEU A C 1
ATOM 663 O O . LEU A 1 85 ? 7.760 -5.464 -4.579 1.00 90.50 85 LEU A O 1
ATOM 667 N N . ILE A 1 86 ? 8.205 -6.689 -6.409 1.00 88.69 86 ILE A N 1
ATOM 668 C CA . ILE A 1 86 ? 7.121 -7.661 -6.208 1.00 88.69 86 ILE A CA 1
ATOM 669 C C . ILE A 1 86 ? 7.302 -8.406 -4.879 1.00 88.69 86 ILE A C 1
ATOM 671 O O . ILE A 1 86 ? 6.337 -8.535 -4.112 1.00 88.69 86 ILE A O 1
ATOM 675 N N . ASP A 1 87 ? 8.527 -8.842 -4.581 1.00 91.31 87 ASP A N 1
ATOM 676 C CA . ASP A 1 87 ? 8.852 -9.558 -3.347 1.00 91.31 87 ASP A CA 1
ATOM 677 C C . ASP A 1 87 ? 8.710 -8.647 -2.121 1.00 91.31 87 ASP A C 1
ATOM 679 O O . ASP A 1 87 ? 8.025 -9.006 -1.156 1.00 91.31 87 ASP A O 1
ATOM 683 N N . LYS A 1 88 ? 9.275 -7.432 -2.170 1.00 91.00 88 LYS A N 1
ATOM 684 C CA . LYS A 1 88 ? 9.130 -6.418 -1.109 1.00 91.00 88 LYS A CA 1
ATOM 685 C C . LYS A 1 88 ? 7.663 -6.087 -0.853 1.00 91.00 88 LYS A C 1
ATOM 687 O O . LYS A 1 88 ? 7.226 -6.092 0.298 1.00 91.00 88 LYS A O 1
ATOM 692 N N . ARG A 1 89 ? 6.869 -5.875 -1.906 1.00 90.81 89 ARG A N 1
ATOM 693 C CA . ARG A 1 89 ? 5.421 -5.650 -1.805 1.00 90.81 89 ARG A CA 1
ATOM 694 C C . ARG A 1 89 ? 4.736 -6.826 -1.112 1.00 90.81 89 ARG A C 1
ATOM 696 O O . ARG A 1 89 ? 3.898 -6.616 -0.236 1.00 90.81 89 ARG A O 1
ATOM 703 N N . GLY A 1 90 ? 5.078 -8.059 -1.492 1.00 88.69 90 GLY A N 1
ATOM 704 C CA . GLY A 1 90 ? 4.553 -9.276 -0.869 1.00 88.69 90 GLY A CA 1
ATOM 705 C C . GLY A 1 90 ? 4.853 -9.348 0.631 1.00 88.69 90 GLY A C 1
ATOM 706 O O . GLY A 1 90 ? 3.959 -9.645 1.429 1.00 88.69 90 GLY A O 1
ATOM 707 N N . GLN A 1 91 ? 6.078 -8.998 1.026 1.00 91.31 91 GLN A N 1
ATOM 708 C CA . GLN A 1 91 ? 6.490 -8.920 2.428 1.00 91.31 91 GLN A CA 1
ATOM 709 C C . GLN A 1 91 ? 5.722 -7.832 3.188 1.00 91.31 91 GLN A C 1
ATOM 711 O O . GLN A 1 91 ? 5.166 -8.118 4.248 1.00 91.31 91 GLN A O 1
ATOM 716 N N . MET A 1 92 ? 5.616 -6.617 2.635 1.00 89.81 92 MET A N 1
ATOM 717 C CA . MET A 1 92 ? 4.882 -5.513 3.272 1.00 89.81 92 MET A CA 1
ATOM 718 C C . MET A 1 92 ? 3.397 -5.843 3.435 1.00 89.81 92 MET A C 1
ATOM 720 O O . MET A 1 92 ? 2.832 -5.640 4.508 1.00 89.81 92 MET A O 1
ATOM 724 N N . ARG A 1 93 ? 2.774 -6.437 2.408 1.00 90.75 93 ARG A N 1
ATOM 725 C CA . ARG A 1 93 ? 1.384 -6.905 2.476 1.00 90.75 93 ARG A CA 1
ATOM 726 C C . ARG A 1 93 ? 1.198 -7.939 3.582 1.00 90.75 93 ARG A C 1
ATOM 728 O O . ARG A 1 93 ? 0.251 -7.846 4.356 1.00 90.75 93 ARG A O 1
ATOM 735 N N . THR A 1 94 ? 2.096 -8.918 3.664 1.00 91.94 94 THR A N 1
ATOM 736 C CA . THR A 1 94 ? 2.029 -9.984 4.674 1.00 91.94 94 THR A CA 1
ATOM 737 C C . THR A 1 94 ? 2.214 -9.424 6.081 1.00 91.94 94 THR A C 1
ATOM 739 O O . THR A 1 94 ? 1.460 -9.791 6.981 1.00 91.94 94 THR A O 1
ATOM 742 N N . ALA A 1 95 ? 3.162 -8.504 6.269 1.00 91.38 95 ALA A N 1
ATOM 743 C CA . ALA A 1 95 ? 3.396 -7.831 7.542 1.00 91.38 95 ALA A CA 1
ATOM 744 C C . ALA A 1 95 ? 2.176 -7.008 7.979 1.00 91.38 95 ALA A C 1
ATOM 746 O O . ALA A 1 95 ? 1.712 -7.165 9.108 1.00 91.38 95 ALA A O 1
ATOM 747 N N . LEU A 1 96 ? 1.607 -6.207 7.071 1.00 90.94 96 LEU A N 1
ATOM 748 C CA . LEU A 1 96 ? 0.397 -5.425 7.320 1.00 90.94 96 LEU A CA 1
ATOM 749 C C . LEU A 1 96 ? -0.786 -6.324 7.696 1.00 90.94 96 LEU A C 1
ATOM 751 O O . LEU A 1 96 ? -1.418 -6.106 8.723 1.00 90.94 96 LEU A O 1
ATOM 755 N N . LEU A 1 97 ? -1.069 -7.366 6.909 1.00 91.31 97 LEU A N 1
ATOM 756 C CA . LEU A 1 97 ? -2.178 -8.281 7.190 1.00 91.31 97 LEU A CA 1
ATOM 757 C C . LEU A 1 97 ? -1.980 -9.043 8.502 1.00 91.31 97 LEU A C 1
ATOM 759 O O . LEU A 1 97 ? -2.924 -9.176 9.273 1.00 91.31 97 LEU A O 1
ATOM 763 N N . SER A 1 98 ? -0.767 -9.523 8.777 1.00 91.94 98 SER A N 1
ATOM 764 C CA . SER A 1 98 ? -0.458 -10.238 10.022 1.00 91.94 98 SER A CA 1
ATOM 765 C C . SER A 1 98 ? -0.641 -9.335 11.238 1.00 91.94 98 SER A C 1
ATOM 767 O O . SER A 1 98 ? -1.252 -9.745 12.225 1.00 91.94 98 SER A O 1
ATOM 769 N N . TYR A 1 99 ? -0.172 -8.088 11.145 1.00 92.75 99 TYR A N 1
ATOM 770 C CA . TYR A 1 99 ? -0.366 -7.080 12.180 1.00 92.75 99 TYR A CA 1
ATOM 771 C C . TYR A 1 99 ? -1.852 -6.796 12.414 1.00 92.75 99 TYR A C 1
ATOM 773 O O . TYR A 1 99 ? -2.346 -6.930 13.533 1.00 92.75 99 TYR A O 1
ATOM 781 N N . LEU A 1 100 ? -2.584 -6.498 11.339 1.00 90.88 100 LEU A N 1
ATOM 782 C CA . LEU A 1 100 ? -4.013 -6.217 11.394 1.00 90.88 100 LEU A CA 1
ATOM 783 C C . LEU A 1 100 ? -4.825 -7.401 11.925 1.00 90.88 100 LEU A C 1
ATOM 785 O O . LEU A 1 100 ? -5.765 -7.193 12.676 1.00 90.88 100 LEU A O 1
ATOM 789 N N . ASN A 1 101 ? -4.477 -8.638 11.575 1.00 90.94 101 ASN A N 1
ATOM 790 C CA . ASN A 1 101 ? -5.161 -9.832 12.080 1.00 90.94 101 ASN A CA 1
ATOM 791 C C . ASN A 1 101 ? -4.911 -10.070 13.571 1.00 90.94 101 ASN A C 1
ATOM 793 O O . ASN A 1 101 ? -5.791 -10.582 14.256 1.00 90.94 101 ASN A O 1
ATOM 797 N N . SER A 1 102 ? -3.720 -9.714 14.053 1.00 90.81 102 SER A N 1
ATOM 798 C CA . SER A 1 102 ? -3.340 -9.843 15.459 1.00 90.81 102 SER A CA 1
ATOM 799 C C . SER A 1 102 ? -4.016 -8.780 16.332 1.00 90.81 102 SER A C 1
ATOM 801 O O . SER A 1 102 ? -4.573 -9.106 17.376 1.00 90.81 102 SER A O 1
ATOM 803 N N . GLN A 1 103 ? -4.015 -7.519 15.888 1.00 88.56 103 GLN A N 1
ATOM 804 C CA . GLN A 1 103 ? -4.540 -6.389 16.666 1.00 88.56 103 GLN A CA 1
ATOM 805 C C . GLN A 1 103 ? -6.039 -6.134 16.449 1.00 88.56 103 GLN A C 1
ATOM 807 O O . GLN A 1 103 ? -6.746 -5.743 17.375 1.00 88.56 103 GLN A O 1
ATOM 812 N N . TYR A 1 104 ? -6.540 -6.394 15.239 1.00 88.56 104 TYR A N 1
ATOM 813 C CA . TYR A 1 104 ? -7.922 -6.144 14.816 1.00 88.56 104 TYR A CA 1
ATOM 814 C C . TYR A 1 104 ? -8.534 -7.411 14.189 1.00 88.56 104 TYR A C 1
ATOM 816 O O . TYR A 1 104 ? -8.816 -7.453 12.981 1.00 88.56 104 TYR A O 1
ATOM 824 N N . PRO A 1 105 ? -8.728 -8.485 14.979 1.00 81.50 105 PRO A N 1
ATOM 825 C CA . PRO A 1 105 ? -9.327 -9.712 14.476 1.00 81.50 105 PRO A CA 1
ATOM 826 C C . PRO A 1 105 ? -10.732 -9.422 13.943 1.00 81.50 105 PRO A C 1
ATOM 828 O O . PRO A 1 105 ? -11.539 -8.743 14.582 1.00 81.50 105 PRO A O 1
ATOM 831 N N . THR A 1 106 ? -11.040 -9.948 12.756 1.00 73.12 106 THR A N 1
ATOM 832 C CA . THR A 1 106 ? -12.399 -9.842 12.208 1.00 73.12 106 THR A CA 1
ATOM 833 C C . THR A 1 106 ? -13.294 -10.707 13.079 1.00 73.12 106 THR A C 1
ATOM 835 O O . THR A 1 106 ? -13.108 -11.922 13.125 1.00 73.12 106 THR A O 1
ATOM 838 N N . ARG A 1 107 ? -14.230 -10.094 13.807 1.00 57.38 107 ARG A N 1
ATOM 839 C CA . ARG A 1 107 ? -15.296 -10.846 14.470 1.00 57.38 107 ARG A CA 1
ATOM 840 C C . ARG A 1 107 ? -16.201 -11.392 13.366 1.00 57.38 107 ARG A C 1
ATOM 842 O O . ARG A 1 107 ? -16.848 -10.602 12.682 1.00 57.38 107 ARG A O 1
ATOM 849 N N . ILE A 1 108 ? -16.126 -12.703 13.144 1.00 44.66 108 ILE A N 1
ATOM 850 C CA . ILE A 1 108 ? -17.063 -13.474 12.315 1.00 44.66 108 ILE A CA 1
ATOM 851 C C . ILE A 1 108 ? -18.344 -13.668 13.124 1.00 44.66 108 ILE A C 1
ATOM 853 O O . ILE A 1 108 ? -18.210 -13.933 14.342 1.00 44.66 108 ILE A O 1
#

Secondary structure (DSSP, 8-state):
---PPPHHHHHHHHHHHHHHHHHHHT--SSS-HHHHHHHHHHH-HHHHHHHHHHHHHHHHHHHHHHHHHTT-S-HHHHHHHHHHHHHHHHHHHHHHHHHHHHHS----